Protein AF-A0AAW1JN52-F1 (afdb_monomer_lite)

Sequence (116 aa):
MQEEVKSFLHAVVHFCPSFYSVAAMDGQTSEHLQEMIGKFSTDDILTIMCMGHNRGWEEAASTFTGSAIELKTCNAALLETHGNSWKEAFAFAAPGGWKLHGIITPDTSFDVNAPT

Radius of gyration: 14.5 Å; chains: 1; bounding box: 35×34×32 Å

Structure (mmCIF, N/CA/C/O backbone):
data_AF-A0AAW1JN52-F1
#
_entry.id   AF-A0AAW1JN52-F1
#
loop_
_atom_site.group_PDB
_atom_site.id
_atom_site.type_symbol
_atom_site.label_atom_id
_atom_site.label_alt_id
_atom_site.label_comp_id
_atom_site.label_asym_id
_atom_site.label_entity_id
_atom_site.label_seq_id
_atom_site.pdbx_PDB_ins_code
_atom_site.Cartn_x
_atom_site.Cartn_y
_atom_site.Cartn_z
_atom_site.occupancy
_atom_site.B_iso_or_equiv
_atom_site.auth_seq_id
_atom_site.auth_comp_id
_atom_site.auth_asym_id
_atom_site.auth_atom_id
_atom_site.pdbx_PDB_model_num
ATOM 1 N N . MET A 1 1 ? -17.722 8.114 -2.803 1.00 60.09 1 MET A N 1
ATOM 2 C CA . MET A 1 1 ? -17.198 6.904 -2.118 1.00 60.09 1 MET A CA 1
ATOM 3 C C . MET A 1 1 ? -17.863 6.685 -0.763 1.00 60.09 1 MET A C 1
ATOM 5 O O . MET A 1 1 ? -18.491 5.652 -0.606 1.00 60.09 1 MET A O 1
ATOM 9 N N . GLN A 1 2 ? -17.807 7.632 0.185 1.00 63.56 2 GLN A N 1
ATOM 10 C CA . GLN A 1 2 ? -18.516 7.494 1.476 1.00 63.56 2 GLN A CA 1
ATOM 11 C C . GLN A 1 2 ? -20.049 7.432 1.338 1.00 63.56 2 GLN A C 1
ATOM 13 O O . GLN A 1 2 ? -20.708 6.746 2.112 1.00 63.56 2 GLN A O 1
ATOM 18 N N . GLU A 1 3 ? -20.607 8.099 0.325 1.00 65.19 3 GLU A N 1
ATOM 19 C CA . GLU A 1 3 ? -22.041 8.041 -0.001 1.00 65.19 3 GLU A CA 1
ATOM 20 C C . GLU A 1 3 ? -22.456 6.703 -0.639 1.00 65.19 3 GLU A C 1
ATOM 22 O O . GLU A 1 3 ? -23.572 6.238 -0.428 1.00 65.19 3 GLU A O 1
ATOM 27 N N . GLU A 1 4 ? -21.532 6.053 -1.351 1.00 71.88 4 GLU A N 1
ATOM 28 C CA . GLU A 1 4 ? -21.763 4.787 -2.063 1.00 71.88 4 GLU A CA 1
ATOM 29 C C . GLU A 1 4 ? -21.591 3.570 -1.146 1.00 71.88 4 GLU A C 1
ATOM 31 O O . GLU A 1 4 ? -22.252 2.547 -1.305 1.00 71.88 4 GLU A O 1
ATOM 36 N N . VAL A 1 5 ? -20.707 3.679 -0.151 1.00 77.81 5 VAL A N 1
ATOM 37 C CA . VAL A 1 5 ? -20.400 2.606 0.794 1.00 77.81 5 VAL A CA 1
ATOM 38 C C . VAL A 1 5 ? -20.425 3.187 2.204 1.00 77.81 5 VAL A C 1
ATOM 40 O O . VAL A 1 5 ? -19.457 3.784 2.675 1.00 77.81 5 VAL A O 1
ATOM 43 N N . LYS A 1 6 ? -21.558 2.994 2.892 1.00 79.62 6 LYS A N 1
ATOM 44 C CA . LYS A 1 6 ? -21.835 3.589 4.212 1.00 79.62 6 LYS A CA 1
ATOM 45 C C . LYS A 1 6 ? -20.784 3.259 5.272 1.00 79.62 6 LYS A C 1
ATOM 47 O O . LYS A 1 6 ? -20.577 4.064 6.173 1.00 79.62 6 LYS A O 1
ATOM 52 N N . SER A 1 7 ? -20.103 2.114 5.179 1.00 77.44 7 SER A N 1
ATOM 53 C CA . SER A 1 7 ? -19.031 1.760 6.119 1.00 77.44 7 SER A CA 1
ATOM 54 C C . SER A 1 7 ? -17.848 2.734 6.063 1.00 77.44 7 SER A C 1
ATOM 56 O O . SER A 1 7 ? -17.190 2.936 7.080 1.00 77.44 7 SER A O 1
ATOM 58 N N . PHE A 1 8 ? -17.621 3.425 4.939 1.00 81.94 8 PHE A N 1
ATOM 59 C CA . PHE A 1 8 ? -16.580 4.452 4.850 1.00 81.94 8 PHE A CA 1
ATOM 60 C C . PHE A 1 8 ? -16.940 5.770 5.545 1.00 81.94 8 PHE A C 1
ATOM 62 O O . PHE A 1 8 ? -16.046 6.592 5.744 1.00 81.94 8 PHE A O 1
ATOM 69 N N . LEU A 1 9 ? -18.196 5.989 5.957 1.00 83.69 9 LEU A N 1
ATOM 70 C CA . LEU A 1 9 ? -18.559 7.160 6.775 1.00 83.69 9 LEU A CA 1
ATOM 71 C C . LEU A 1 9 ? -17.814 7.177 8.115 1.00 83.69 9 LEU A C 1
ATOM 73 O O . LEU A 1 9 ? -17.590 8.242 8.681 1.00 83.69 9 LEU A O 1
ATOM 77 N N . HIS A 1 10 ? -17.425 6.000 8.603 1.00 83.88 10 HIS A N 1
ATOM 78 C CA . HIS A 1 10 ? -16.698 5.829 9.857 1.00 83.88 10 HIS A CA 1
ATOM 79 C C . HIS A 1 10 ? -15.192 5.632 9.653 1.00 83.88 10 HIS A C 1
ATOM 81 O O . HIS A 1 10 ? -14.470 5.444 10.629 1.00 83.88 10 HIS A O 1
ATOM 87 N N . ALA A 1 11 ? -14.707 5.663 8.408 1.00 90.31 11 ALA A N 1
ATOM 88 C CA . ALA A 1 11 ? -13.282 5.557 8.140 1.00 90.31 11 ALA A CA 1
ATOM 89 C C . ALA A 1 11 ? -12.556 6.810 8.643 1.00 90.31 11 ALA A C 1
ATOM 91 O O . ALA A 1 11 ? -12.995 7.939 8.409 1.00 90.31 11 ALA A O 1
ATOM 92 N N . VAL A 1 12 ? -11.416 6.608 9.300 1.00 92.56 12 VAL A N 1
ATOM 93 C CA . VAL A 1 12 ? -10.503 7.696 9.649 1.00 92.56 12 VAL A CA 1
ATOM 94 C C . VAL A 1 12 ? -9.808 8.161 8.369 1.00 92.56 12 VAL A C 1
ATOM 96 O O . VAL A 1 12 ? -9.197 7.362 7.662 1.00 92.56 12 VAL A O 1
ATOM 99 N N . VAL A 1 13 ? -9.920 9.453 8.049 1.00 93.38 13 VAL A N 1
ATOM 100 C CA . VAL A 1 13 ? -9.379 10.026 6.809 1.00 93.38 13 VAL A CA 1
ATOM 101 C C . VAL A 1 13 ? -8.377 11.124 7.132 1.00 93.38 13 VAL A C 1
ATOM 103 O O . VAL A 1 13 ? -8.710 12.120 7.774 1.00 93.38 13 VAL A O 1
ATOM 106 N N . HIS A 1 14 ? -7.160 10.972 6.614 1.00 94.56 14 HIS A N 1
ATOM 107 C CA . HIS A 1 14 ? -6.105 11.975 6.707 1.00 94.56 14 HIS A CA 1
ATOM 108 C C . HIS A 1 14 ? -5.679 12.434 5.318 1.00 94.56 14 HIS A C 1
ATOM 110 O O . HIS A 1 14 ? -5.227 11.642 4.491 1.00 94.56 14 HIS A O 1
ATOM 116 N N . PHE A 1 15 ? -5.783 13.739 5.068 1.00 94.19 15 PHE A N 1
ATOM 117 C CA . PHE A 1 15 ? -5.216 14.324 3.863 1.00 94.19 15 PHE A CA 1
ATOM 118 C C . PHE A 1 15 ? -3.700 14.467 4.021 1.00 94.19 15 PHE A C 1
ATOM 120 O O . PHE A 1 15 ? -3.224 15.185 4.900 1.00 94.19 15 PHE A O 1
ATOM 127 N N . CYS A 1 16 ? -2.950 13.788 3.154 1.00 94.62 16 CYS A N 1
ATOM 128 C CA . CYS A 1 16 ? -1.491 13.749 3.179 1.00 94.62 16 CYS A CA 1
ATOM 129 C C . CYS A 1 16 ? -0.928 14.316 1.864 1.00 94.62 16 CYS A C 1
ATOM 131 O O . CYS A 1 16 ? -0.621 13.544 0.957 1.00 94.62 16 CYS A O 1
ATOM 133 N N . PRO A 1 17 ? -0.770 15.649 1.729 1.00 93.62 17 PRO A N 1
ATOM 134 C CA . PRO A 1 17 ? -0.236 16.259 0.506 1.00 93.62 17 PRO A CA 1
ATOM 135 C C . PRO A 1 17 ? 1.138 15.706 0.115 1.00 93.62 17 PRO A C 1
ATOM 137 O O . PRO A 1 17 ? 1.454 15.594 -1.066 1.00 93.62 17 PRO A O 1
ATOM 140 N N . SER A 1 18 ? 1.938 15.326 1.116 1.00 93.94 18 SER A N 1
ATOM 141 C CA . SER A 1 18 ? 3.284 14.782 0.942 1.00 93.94 18 SER A CA 1
ATOM 142 C C . SER A 1 18 ? 3.317 13.498 0.121 1.00 93.94 18 SER A C 1
ATOM 144 O O . SER A 1 18 ? 4.330 13.224 -0.509 1.00 93.94 18 SER A O 1
ATOM 146 N N . PHE A 1 19 ? 2.218 12.741 0.064 1.00 92.88 19 PHE A N 1
ATOM 147 C CA . PHE A 1 19 ? 2.123 11.581 -0.815 1.00 92.88 19 PHE A CA 1
ATOM 148 C C . PHE A 1 19 ? 2.389 11.976 -2.272 1.00 92.88 19 PHE A C 1
ATOM 150 O O . PHE A 1 19 ? 3.174 11.335 -2.955 1.00 92.88 19 PHE A O 1
ATOM 157 N N . TYR A 1 20 ? 1.861 13.107 -2.723 1.00 89.44 20 TYR A N 1
ATOM 158 C CA . TYR A 1 20 ? 2.029 13.558 -4.100 1.00 89.44 20 TYR A CA 1
ATOM 159 C C . TYR A 1 20 ? 3.440 14.077 -4.389 1.00 89.44 20 TYR A C 1
ATOM 161 O O . TYR A 1 20 ? 3.972 13.833 -5.468 1.00 89.44 20 TYR A O 1
ATOM 169 N N . SER A 1 21 ? 4.067 14.772 -3.437 1.00 91.62 21 SER A N 1
ATOM 170 C CA . SER A 1 21 ? 5.420 15.305 -3.630 1.00 91.62 21 SER A CA 1
ATOM 171 C C . SER A 1 21 ? 6.498 14.229 -3.506 1.00 91.62 21 SER A C 1
ATOM 173 O O . SER A 1 21 ? 7.444 14.231 -4.286 1.00 91.62 21 SER A O 1
ATOM 175 N N . VAL A 1 22 ? 6.353 13.297 -2.557 1.00 91.06 22 VAL A N 1
ATOM 176 C CA . VAL A 1 22 ? 7.310 12.196 -2.360 1.00 91.06 22 VAL A CA 1
ATOM 177 C C . VAL A 1 22 ? 7.192 11.159 -3.479 1.00 91.06 22 VAL A C 1
ATOM 179 O O . VAL A 1 22 ? 8.202 10.580 -3.858 1.00 91.06 22 VAL A O 1
ATOM 182 N N . ALA A 1 23 ? 6.010 10.992 -4.091 1.00 89.69 23 ALA A N 1
ATOM 183 C CA . ALA A 1 23 ? 5.828 10.145 -5.280 1.00 89.69 23 ALA A CA 1
ATOM 184 C C . ALA A 1 23 ? 6.790 10.467 -6.427 1.00 89.69 23 ALA A C 1
ATOM 186 O O . ALA A 1 23 ? 7.116 9.592 -7.226 1.00 89.69 23 ALA A O 1
ATOM 187 N N . ALA A 1 24 ? 7.168 11.743 -6.537 1.00 88.38 24 ALA A N 1
ATOM 188 C CA . ALA A 1 24 ? 8.047 12.261 -7.575 1.00 88.38 24 ALA A CA 1
ATOM 189 C C . ALA A 1 24 ? 9.540 12.116 -7.223 1.00 88.38 24 ALA A C 1
ATOM 191 O O . ALA A 1 24 ? 10.389 12.535 -8.007 1.00 88.38 24 ALA A O 1
ATOM 192 N N . MET A 1 25 ? 9.859 11.572 -6.043 1.00 88.44 25 MET A N 1
ATOM 193 C CA . MET A 1 25 ? 11.215 11.298 -5.576 1.00 88.44 25 MET A CA 1
ATOM 194 C C . MET A 1 25 ? 11.461 9.785 -5.580 1.00 88.44 25 MET A C 1
ATOM 196 O O . MET A 1 25 ? 10.885 9.052 -4.771 1.00 88.44 25 MET A O 1
ATOM 200 N N . ASP A 1 26 ? 12.332 9.326 -6.477 1.00 87.44 26 ASP A N 1
ATOM 201 C CA . ASP A 1 26 ? 12.623 7.901 -6.674 1.00 87.44 26 ASP A CA 1
ATOM 202 C C . ASP A 1 26 ? 13.074 7.212 -5.373 1.00 87.44 26 ASP A C 1
ATOM 204 O O . ASP A 1 26 ? 13.952 7.697 -4.651 1.00 87.44 26 ASP A O 1
ATOM 208 N N . GLY A 1 27 ? 12.472 6.058 -5.072 1.00 89.50 27 GLY A N 1
ATOM 209 C CA . GLY A 1 27 ? 12.864 5.199 -3.951 1.00 89.50 27 GLY A CA 1
ATOM 210 C C . GLY A 1 27 ? 12.509 5.700 -2.544 1.00 89.50 27 GLY A C 1
ATOM 211 O O . GLY A 1 27 ? 12.895 5.059 -1.572 1.00 89.50 27 GLY A O 1
ATOM 212 N N . GLN A 1 28 ? 11.784 6.815 -2.396 1.00 94.50 28 GLN A N 1
ATOM 213 C CA . GLN A 1 28 ? 11.441 7.384 -1.077 1.00 94.50 28 GLN A CA 1
ATOM 214 C C . GLN A 1 28 ? 10.032 7.010 -0.587 1.00 94.50 28 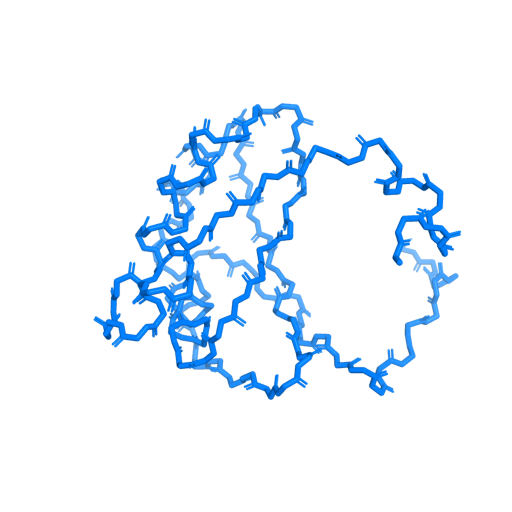GLN A C 1
ATOM 216 O O . GLN A 1 28 ? 9.717 7.109 0.600 1.00 94.50 28 GLN A O 1
ATOM 221 N N . THR A 1 29 ? 9.153 6.576 -1.493 1.00 96.56 29 THR A N 1
ATOM 222 C CA . THR A 1 29 ? 7.720 6.436 -1.186 1.00 96.56 29 THR A CA 1
ATOM 223 C C . THR A 1 29 ? 7.430 5.334 -0.159 1.00 96.56 29 THR A C 1
ATOM 225 O O . THR A 1 29 ? 6.572 5.527 0.698 1.00 96.56 29 THR A O 1
ATOM 228 N N . SER A 1 30 ? 8.143 4.201 -0.178 1.00 96.44 30 SER A N 1
ATOM 229 C CA . SER A 1 30 ? 7.913 3.105 0.780 1.00 96.44 30 SER A CA 1
ATOM 230 C C . SER A 1 30 ? 8.222 3.490 2.223 1.00 96.44 30 SER A C 1
ATOM 232 O O . SER A 1 30 ? 7.491 3.092 3.126 1.00 96.44 30 SER A O 1
ATOM 234 N N . GLU A 1 31 ? 9.303 4.235 2.451 1.00 96.44 31 GLU A N 1
ATOM 235 C CA . GLU A 1 31 ? 9.686 4.703 3.787 1.00 96.44 31 GLU A CA 1
ATOM 236 C C . GLU A 1 31 ? 8.683 5.745 4.285 1.00 96.44 31 GLU A C 1
ATOM 238 O O . GLU A 1 31 ? 8.117 5.601 5.366 1.00 96.44 31 GLU A O 1
ATOM 243 N N . HIS A 1 32 ? 8.341 6.713 3.433 1.00 97.19 32 HIS A N 1
ATOM 244 C CA . HIS A 1 32 ? 7.347 7.731 3.763 1.00 97.19 32 HIS A CA 1
ATOM 245 C C . HIS A 1 32 ? 5.964 7.138 4.075 1.00 97.19 32 HIS A C 1
ATOM 247 O O . HIS A 1 32 ? 5.275 7.598 4.984 1.00 97.19 32 HIS A O 1
ATOM 253 N N . LEU A 1 33 ? 5.544 6.083 3.367 1.00 96.94 33 LEU A N 1
ATOM 254 C CA . LEU A 1 33 ? 4.306 5.366 3.691 1.00 96.94 33 LEU A CA 1
ATOM 255 C C . LEU A 1 33 ? 4.363 4.735 5.086 1.00 96.94 33 LEU A C 1
ATOM 257 O O . LEU A 1 33 ? 3.395 4.864 5.834 1.00 96.94 33 LEU A O 1
ATOM 261 N N . GLN A 1 34 ? 5.480 4.103 5.457 1.00 96.62 34 GLN A N 1
ATOM 262 C CA . GLN A 1 34 ? 5.660 3.518 6.791 1.00 96.62 34 GLN A CA 1
ATOM 263 C C . GLN A 1 34 ? 5.556 4.575 7.890 1.00 96.62 34 GLN A C 1
ATOM 265 O O . GLN A 1 34 ? 4.830 4.383 8.867 1.00 96.62 34 GLN A O 1
ATOM 270 N N . GLU A 1 35 ? 6.232 5.710 7.712 1.00 96.69 35 GLU A N 1
ATOM 271 C CA . GLU A 1 35 ? 6.195 6.820 8.664 1.00 96.69 35 GLU A CA 1
ATOM 272 C C . GLU A 1 35 ? 4.783 7.386 8.828 1.00 96.69 35 GLU A C 1
ATOM 274 O O . GLU A 1 35 ? 4.305 7.595 9.944 1.00 96.69 35 GLU A O 1
ATOM 279 N N . MET A 1 36 ? 4.093 7.621 7.712 1.00 96.81 36 MET A N 1
ATOM 280 C CA . MET A 1 36 ? 2.764 8.223 7.719 1.00 96.81 36 MET A CA 1
ATOM 281 C C . MET A 1 36 ? 1.718 7.265 8.290 1.00 96.81 36 MET A C 1
ATOM 283 O O . MET A 1 36 ? 0.884 7.691 9.088 1.00 96.81 36 MET A O 1
ATOM 287 N N . ILE A 1 37 ? 1.795 5.973 7.968 1.00 96.12 37 ILE A N 1
ATOM 288 C CA . ILE A 1 37 ? 0.939 4.949 8.577 1.00 96.12 37 ILE A CA 1
ATOM 289 C C . ILE A 1 37 ? 1.194 4.869 10.084 1.00 96.12 37 ILE A C 1
ATOM 291 O O . ILE A 1 37 ? 0.246 4.956 10.859 1.00 96.12 37 ILE A O 1
ATOM 295 N N . GLY A 1 38 ? 2.455 4.795 10.516 1.00 95.25 38 GLY A N 1
ATOM 296 C CA . GLY A 1 38 ? 2.798 4.750 11.940 1.00 95.25 38 GLY A CA 1
ATOM 297 C C . GLY A 1 38 ? 2.400 6.011 12.716 1.00 95.25 38 GLY A C 1
ATOM 298 O O . GLY A 1 38 ? 2.201 5.951 13.926 1.00 95.25 38 GLY A O 1
ATOM 299 N N . LYS A 1 39 ? 2.274 7.157 12.038 1.00 95.50 39 LYS A N 1
ATOM 300 C CA . LYS A 1 39 ? 1.863 8.430 12.643 1.00 95.50 39 LYS A CA 1
ATOM 301 C C . LYS A 1 39 ? 0.348 8.595 12.753 1.00 95.50 39 LYS A C 1
ATOM 303 O O . LYS A 1 39 ? -0.119 9.201 13.715 1.00 95.50 39 LYS A O 1
ATOM 308 N N . PHE A 1 40 ? -0.395 8.161 11.738 1.00 94.75 40 PHE A N 1
ATOM 309 C CA . PHE A 1 40 ? -1.827 8.449 11.609 1.00 94.75 40 PHE A CA 1
ATOM 310 C C . PHE A 1 40 ? -2.731 7.259 11.918 1.00 94.75 40 PHE A C 1
ATOM 312 O O . PHE A 1 40 ? -3.928 7.456 12.111 1.00 94.75 40 PHE A O 1
ATOM 319 N N . SER A 1 41 ? -2.182 6.047 11.975 1.00 94.25 41 SER A N 1
ATOM 320 C CA . SER A 1 41 ? -2.933 4.856 12.345 1.00 94.25 41 SER A CA 1
ATOM 321 C C . SER A 1 41 ? -2.720 4.492 13.806 1.00 94.25 41 SER A C 1
ATOM 323 O O . SER A 1 41 ? -1.652 4.699 14.381 1.00 94.25 41 SER A O 1
ATOM 325 N N . THR A 1 42 ? -3.745 3.889 14.384 1.00 94.81 42 THR A N 1
ATOM 326 C CA . THR A 1 42 ? -3.688 3.164 15.649 1.00 94.81 42 THR A CA 1
ATOM 327 C C . THR A 1 42 ? -3.732 1.659 15.376 1.00 94.81 42 THR A C 1
ATOM 329 O O . THR A 1 42 ? -4.048 1.229 14.262 1.00 94.81 42 THR A O 1
ATOM 332 N N . ASP A 1 43 ? -3.385 0.847 16.374 1.00 94.19 43 ASP A N 1
ATOM 333 C CA . ASP A 1 43 ? -3.265 -0.610 16.211 1.00 94.19 43 ASP A CA 1
ATOM 334 C C . ASP A 1 43 ? -4.626 -1.337 16.133 1.00 94.19 43 ASP A C 1
ATOM 336 O O . ASP A 1 43 ? -4.684 -2.503 15.757 1.00 94.19 43 ASP A O 1
ATOM 340 N N . ASP A 1 44 ? -5.737 -0.654 16.430 1.00 94.19 44 ASP A N 1
ATOM 341 C CA . ASP A 1 44 ? -7.106 -1.140 16.203 1.00 94.19 44 ASP A CA 1
ATOM 342 C C . ASP A 1 44 ? -7.591 -0.950 14.753 1.00 94.19 44 ASP A C 1
ATOM 344 O O . ASP A 1 44 ? -8.582 -1.561 14.344 1.00 94.19 44 ASP A O 1
ATOM 348 N N . ILE A 1 45 ? -6.885 -0.150 13.945 1.00 94.88 45 ILE A N 1
ATOM 349 C CA . ILE A 1 45 ? -7.152 -0.013 12.510 1.00 94.88 45 ILE A CA 1
ATOM 350 C C . ILE A 1 45 ? -6.419 -1.134 11.776 1.00 94.88 45 ILE A C 1
ATOM 352 O O . ILE A 1 45 ? -5.201 -1.109 11.642 1.00 94.88 45 ILE A O 1
ATOM 356 N N . LEU A 1 46 ? -7.172 -2.102 11.255 1.00 95.19 46 LEU A N 1
ATOM 357 C CA . LEU A 1 46 ? -6.615 -3.301 10.611 1.00 95.19 46 LEU A CA 1
ATOM 358 C C . LEU A 1 46 ? -6.412 -3.158 9.096 1.00 95.19 46 LEU A C 1
ATOM 360 O O . LEU A 1 46 ? -5.848 -4.037 8.450 1.00 95.19 46 LEU A O 1
ATOM 364 N N . THR A 1 47 ? -6.926 -2.091 8.487 1.00 95.00 47 THR A N 1
ATOM 365 C CA . THR A 1 47 ? -6.877 -1.901 7.033 1.00 95.00 47 THR A CA 1
ATOM 366 C C . THR A 1 47 ? -6.716 -0.430 6.705 1.00 95.00 47 THR A C 1
ATOM 368 O O . THR A 1 47 ? -7.460 0.412 7.203 1.00 95.00 47 THR A O 1
ATOM 371 N N . ILE A 1 48 ? -5.755 -0.132 5.834 1.00 96.00 48 ILE A N 1
ATOM 372 C CA . ILE A 1 48 ? -5.438 1.223 5.389 1.00 96.00 48 ILE A CA 1
ATOM 373 C C . ILE A 1 48 ? -5.448 1.250 3.867 1.00 96.00 48 ILE A C 1
ATOM 375 O O . ILE A 1 48 ? -4.897 0.368 3.212 1.00 96.00 48 ILE A O 1
ATOM 379 N N . MET A 1 49 ? -6.043 2.300 3.308 1.00 95.25 49 MET A N 1
ATOM 380 C CA . MET A 1 49 ? -5.953 2.616 1.888 1.00 95.25 49 MET A CA 1
ATOM 381 C C . MET A 1 49 ? -5.121 3.887 1.711 1.00 95.25 49 MET A C 1
ATOM 383 O O . MET A 1 49 ? -5.503 4.957 2.187 1.00 95.25 49 MET A O 1
ATOM 387 N N . CYS A 1 50 ? -4.002 3.780 0.997 1.00 95.81 50 CYS A N 1
ATOM 388 C CA . CYS A 1 50 ? -3.169 4.921 0.618 1.00 95.81 50 CYS A CA 1
ATOM 389 C C . CYS A 1 50 ? -3.360 5.241 -0.869 1.00 95.81 50 CYS A C 1
ATOM 391 O O . CYS A 1 50 ? -3.342 4.344 -1.707 1.00 95.81 50 CYS A O 1
ATOM 393 N N . MET A 1 51 ? -3.505 6.524 -1.209 1.00 94.62 51 MET A N 1
ATOM 394 C CA . MET A 1 51 ? -3.734 6.993 -2.582 1.00 94.62 51 MET A CA 1
ATOM 395 C C . MET A 1 51 ? -2.699 8.049 -2.977 1.00 94.62 51 MET A C 1
ATOM 397 O O . MET A 1 51 ? -2.378 8.924 -2.173 1.00 94.62 51 MET A O 1
ATOM 401 N N . GLY A 1 52 ? -2.213 7.989 -4.216 1.00 94.75 52 GLY A N 1
ATOM 402 C CA . GLY A 1 52 ? -1.264 8.954 -4.773 1.00 94.75 52 GLY A CA 1
ATOM 403 C C . GLY A 1 52 ? -0.870 8.607 -6.206 1.00 94.75 52 GLY A C 1
ATOM 404 O O . GLY A 1 52 ? -1.733 8.206 -6.989 1.00 94.75 52 GLY A O 1
ATOM 405 N N . HIS A 1 53 ? 0.399 8.803 -6.570 1.00 93.00 53 HIS A N 1
ATOM 406 C CA . HIS A 1 53 ? 0.837 8.783 -7.968 1.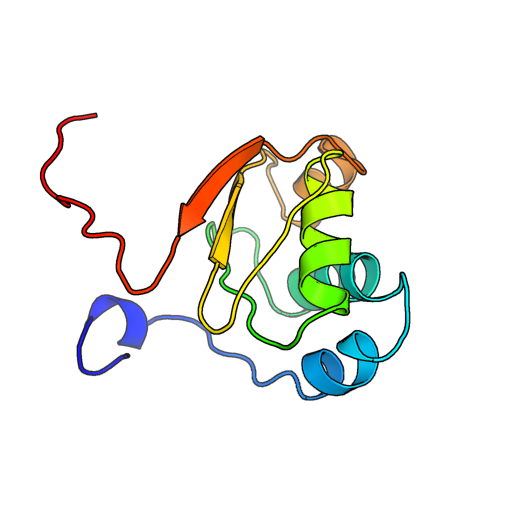00 93.00 53 HIS A CA 1
ATOM 407 C C . HIS A 1 53 ? 1.932 7.767 -8.273 1.00 93.00 53 HIS A C 1
ATOM 409 O O . HIS A 1 53 ? 2.850 7.534 -7.496 1.00 93.00 53 HIS A O 1
ATOM 415 N N . ASN A 1 54 ? 1.896 7.238 -9.488 1.00 92.44 54 ASN A N 1
ATOM 416 C CA . ASN A 1 54 ? 3.058 6.567 -10.051 1.00 92.44 54 ASN A CA 1
ATOM 417 C C . ASN A 1 54 ? 4.145 7.606 -10.394 1.00 92.44 54 ASN A C 1
ATOM 419 O O . ASN A 1 54 ? 3.827 8.755 -10.699 1.00 92.44 54 ASN A O 1
ATOM 423 N N . ARG A 1 55 ? 5.433 7.252 -10.369 1.00 93.44 55 ARG A N 1
ATOM 424 C CA . ARG A 1 55 ? 5.986 5.896 -10.180 1.00 93.44 55 ARG A CA 1
ATOM 425 C C . ARG A 1 55 ? 6.169 5.468 -8.717 1.00 93.44 55 ARG A C 1
ATOM 427 O O . ARG A 1 55 ? 6.201 4.272 -8.449 1.00 93.44 55 ARG A O 1
ATOM 434 N N . GLY A 1 56 ? 6.192 6.400 -7.762 1.00 96.06 56 GLY A N 1
ATOM 435 C CA . GLY A 1 56 ? 6.476 6.082 -6.356 1.00 96.06 56 GLY A CA 1
ATOM 436 C C . GLY A 1 56 ? 5.609 4.966 -5.746 1.00 96.06 56 GLY A C 1
ATOM 437 O O . GLY A 1 56 ? 6.094 4.179 -4.938 1.00 96.06 56 GLY A O 1
ATOM 438 N N . TRP A 1 57 ? 4.344 4.839 -6.159 1.00 96.50 57 TRP A N 1
ATOM 439 C CA . TRP A 1 57 ? 3.417 3.827 -5.636 1.00 96.50 57 TRP A CA 1
ATOM 440 C C . TRP A 1 57 ? 3.750 2.419 -6.134 1.00 96.50 57 TRP A C 1
ATOM 442 O O . TRP A 1 57 ? 3.677 1.463 -5.363 1.00 96.50 57 TRP A O 1
ATOM 452 N N . GLU A 1 58 ? 4.157 2.296 -7.398 1.00 96.75 58 GLU A N 1
ATOM 453 C CA . GLU A 1 58 ? 4.662 1.047 -7.974 1.00 96.75 58 GLU A CA 1
ATOM 454 C C . GLU A 1 58 ? 5.938 0.606 -7.266 1.00 96.75 58 GLU A C 1
ATOM 456 O O . GLU A 1 58 ? 6.075 -0.558 -6.896 1.00 96.75 58 GLU A O 1
ATOM 461 N N . GLU A 1 59 ? 6.853 1.544 -7.021 1.00 96.75 59 GLU A N 1
ATOM 462 C CA . GLU A 1 59 ? 8.105 1.277 -6.312 1.00 96.75 59 GLU A CA 1
ATOM 463 C C . GLU A 1 59 ? 7.848 0.839 -4.872 1.00 96.75 59 GLU A C 1
ATOM 465 O O . GLU A 1 59 ? 8.442 -0.135 -4.407 1.00 96.75 59 GLU A O 1
ATOM 470 N N . ALA A 1 60 ? 6.925 1.503 -4.176 1.00 97.50 60 ALA A N 1
ATOM 471 C CA . ALA A 1 60 ? 6.573 1.139 -2.814 1.00 97.50 60 ALA A CA 1
ATOM 472 C C . ALA A 1 60 ? 5.925 -0.247 -2.736 1.00 97.50 60 ALA A C 1
ATOM 474 O O . ALA A 1 60 ? 6.359 -1.082 -1.942 1.00 97.50 60 ALA A O 1
ATOM 475 N N . ALA A 1 61 ? 4.944 -0.530 -3.599 1.00 97.75 61 ALA A N 1
ATOM 476 C CA . ALA A 1 61 ? 4.327 -1.851 -3.682 1.00 97.75 61 ALA A CA 1
ATOM 477 C C . ALA A 1 61 ? 5.358 -2.931 -4.047 1.00 97.75 61 ALA A C 1
ATOM 479 O O . ALA A 1 61 ? 5.356 -4.017 -3.463 1.00 97.75 61 ALA A O 1
ATOM 480 N N . SER A 1 62 ? 6.286 -2.616 -4.955 1.00 97.94 62 SER A N 1
ATOM 481 C CA . SER A 1 62 ? 7.371 -3.525 -5.329 1.00 97.94 62 SER A CA 1
ATOM 482 C C . SER A 1 62 ? 8.324 -3.794 -4.170 1.00 97.94 62 SER A C 1
ATOM 484 O O . SER A 1 62 ? 8.736 -4.927 -3.944 1.00 97.94 62 SER A O 1
ATOM 486 N N . THR A 1 63 ? 8.630 -2.764 -3.383 1.00 97.81 63 THR A N 1
ATOM 487 C CA . THR A 1 63 ? 9.494 -2.864 -2.203 1.00 97.81 63 THR A CA 1
ATOM 488 C C . THR A 1 63 ? 8.848 -3.712 -1.112 1.00 97.81 63 THR A C 1
ATOM 490 O O . THR A 1 63 ? 9.502 -4.576 -0.532 1.00 97.81 63 THR A O 1
ATOM 493 N N . PHE A 1 64 ? 7.557 -3.510 -0.839 1.00 97.94 64 PHE A N 1
ATOM 494 C CA . PHE A 1 64 ? 6.845 -4.276 0.184 1.00 97.94 64 PHE A CA 1
ATOM 495 C C . PHE A 1 64 ? 6.701 -5.754 -0.184 1.00 97.94 64 PHE A C 1
ATOM 497 O O . PHE A 1 64 ? 6.878 -6.613 0.677 1.00 97.94 64 PHE A O 1
ATOM 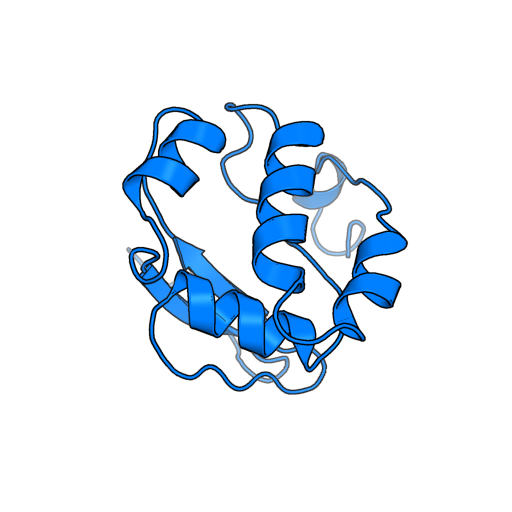504 N N . THR A 1 65 ? 6.428 -6.052 -1.454 1.00 97.62 65 THR A N 1
ATOM 505 C CA . THR A 1 65 ? 6.172 -7.421 -1.939 1.00 97.62 65 THR A CA 1
ATOM 506 C C . THR A 1 65 ? 7.418 -8.153 -2.427 1.00 97.62 65 THR A C 1
ATOM 508 O O . THR A 1 65 ? 7.382 -9.364 -2.634 1.00 97.62 65 THR A O 1
ATOM 511 N N . GLY A 1 66 ? 8.517 -7.433 -2.668 1.00 97.00 66 GLY A N 1
ATOM 512 C CA . GLY A 1 66 ? 9.762 -8.001 -3.189 1.00 97.00 66 GLY A CA 1
ATOM 513 C C . GLY A 1 66 ? 9.657 -8.440 -4.652 1.00 97.00 66 GLY A C 1
ATOM 514 O O . GLY A 1 66 ? 10.538 -9.135 -5.151 1.00 97.00 66 GLY A O 1
ATOM 515 N N . SER A 1 67 ? 8.580 -8.052 -5.337 1.00 95.94 67 SER A N 1
ATOM 516 C CA . SER A 1 67 ? 8.275 -8.398 -6.726 1.00 95.94 67 SER A CA 1
ATOM 517 C C . SER A 1 67 ? 8.042 -7.127 -7.535 1.00 95.94 67 SER A C 1
ATOM 519 O O . SER A 1 67 ? 7.610 -6.125 -6.986 1.00 95.94 67 SER A O 1
ATOM 521 N N . ALA A 1 68 ? 8.303 -7.137 -8.843 1.00 96.94 68 ALA A N 1
ATOM 522 C CA . ALA A 1 68 ? 8.013 -5.972 -9.680 1.00 96.94 68 ALA A CA 1
ATOM 523 C C . ALA A 1 68 ? 6.492 -5.779 -9.829 1.00 96.94 68 ALA A C 1
ATOM 525 O O . ALA A 1 68 ? 5.809 -6.665 -10.345 1.00 96.94 68 ALA A O 1
ATOM 526 N N . ILE A 1 69 ? 5.979 -4.628 -9.391 1.00 97.12 69 ILE A N 1
ATOM 527 C CA . ILE A 1 69 ? 4.564 -4.250 -9.475 1.00 97.12 69 ILE A CA 1
ATOM 528 C C . ILE A 1 69 ? 4.389 -3.115 -10.480 1.00 97.12 69 ILE A C 1
ATOM 530 O O . ILE A 1 69 ? 5.064 -2.094 -10.391 1.00 97.12 69 ILE A O 1
ATOM 534 N N . GLU A 1 70 ? 3.441 -3.286 -11.399 1.00 96.31 70 GLU A N 1
ATOM 535 C CA . GLU A 1 70 ? 2.975 -2.245 -12.317 1.00 96.31 70 GLU A CA 1
ATOM 536 C C . GLU A 1 70 ? 1.540 -1.857 -11.942 1.00 96.31 70 GLU A C 1
ATOM 538 O O . GLU A 1 70 ? 0.664 -2.710 -11.761 1.00 96.31 70 GLU A O 1
ATOM 543 N N . LEU A 1 71 ? 1.286 -0.559 -11.826 1.00 95.44 71 LEU A N 1
ATOM 544 C CA . LEU A 1 71 ? -0.010 0.018 -11.514 1.00 95.44 71 LEU A CA 1
ATOM 545 C C . LEU A 1 71 ? -0.390 0.974 -12.638 1.00 95.44 71 LEU A C 1
ATOM 547 O O . LEU A 1 71 ? 0.321 1.915 -12.952 1.00 95.44 71 LEU A O 1
ATOM 551 N N . LYS A 1 72 ? -1.568 0.790 -13.224 1.00 94.56 72 LYS A N 1
ATOM 552 C CA . LYS A 1 72 ? -2.168 1.794 -14.107 1.00 94.56 72 LYS A CA 1
ATOM 553 C C . LYS A 1 72 ? -2.988 2.785 -13.287 1.00 94.56 72 LYS A C 1
ATOM 555 O O . LYS A 1 72 ? -3.197 2.606 -12.086 1.00 94.56 72 LYS A O 1
ATOM 560 N N . THR A 1 73 ? -3.472 3.835 -13.943 1.00 93.31 73 THR A N 1
ATOM 561 C CA . THR A 1 73 ? -4.422 4.776 -13.342 1.00 93.31 73 THR A CA 1
ATOM 562 C C . THR A 1 73 ? -5.591 4.019 -12.714 1.00 93.31 73 THR A C 1
ATOM 564 O O . THR A 1 73 ? -6.196 3.170 -13.363 1.00 93.31 73 THR A O 1
ATOM 567 N N . CYS A 1 74 ? -5.906 4.352 -11.461 1.00 92.31 74 CYS A N 1
ATOM 568 C CA . CYS A 1 74 ? -6.960 3.721 -10.662 1.00 92.31 74 CYS A CA 1
ATOM 569 C C . CYS A 1 74 ? -6.747 2.231 -10.325 1.00 92.31 74 CYS A C 1
ATOM 571 O O . CYS A 1 74 ? -7.694 1.580 -9.887 1.00 92.31 74 CYS A O 1
ATOM 573 N N . ASN A 1 75 ? -5.531 1.695 -10.467 1.00 94.94 75 ASN A N 1
ATOM 574 C CA . ASN A 1 75 ? -5.198 0.393 -9.893 1.00 94.94 75 ASN A CA 1
ATOM 575 C C . ASN A 1 75 ? -4.889 0.509 -8.392 1.00 94.94 75 ASN A C 1
ATOM 577 O O . ASN A 1 75 ? -4.398 1.537 -7.927 1.00 94.94 75 ASN A O 1
ATOM 581 N N . ALA A 1 76 ? -5.096 -0.580 -7.652 1.00 95.56 76 ALA A N 1
ATOM 582 C CA . ALA A 1 76 ? -4.663 -0.709 -6.262 1.00 95.56 76 ALA A CA 1
ATOM 583 C C . ALA A 1 76 ? -3.992 -2.068 -6.022 1.00 95.56 76 ALA A C 1
ATOM 585 O O . ALA A 1 76 ? -4.520 -3.097 -6.434 1.00 95.56 76 ALA A O 1
ATOM 586 N N . ALA A 1 77 ? -2.851 -2.089 -5.333 1.00 96.94 77 ALA A N 1
ATOM 587 C CA . ALA A 1 77 ? -2.248 -3.330 -4.851 1.00 96.94 77 ALA A CA 1
ATOM 588 C C . ALA A 1 77 ? -2.813 -3.675 -3.467 1.00 96.94 77 ALA A C 1
ATOM 590 O O . ALA A 1 77 ? -2.672 -2.887 -2.532 1.00 96.94 77 ALA A O 1
ATOM 591 N N . LEU A 1 78 ? -3.443 -4.845 -3.332 1.00 97.44 78 LEU A N 1
ATOM 592 C CA . LEU A 1 78 ? -3.920 -5.349 -2.046 1.00 97.44 78 LEU A CA 1
ATOM 593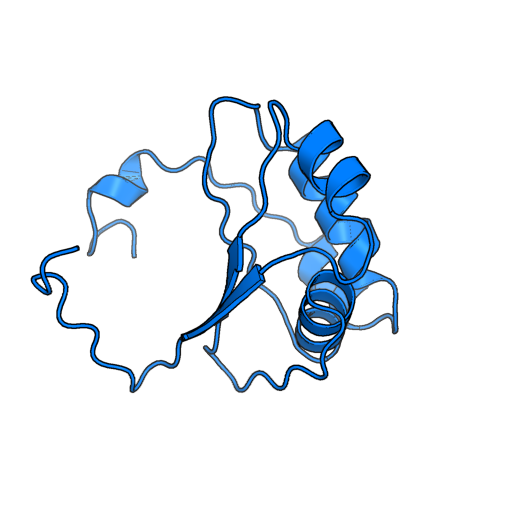 C C . LEU A 1 78 ? -2.823 -6.186 -1.389 1.00 97.44 78 LEU A C 1
ATOM 595 O O . LEU A 1 78 ? -2.495 -7.273 -1.873 1.00 97.44 78 LEU A O 1
ATOM 599 N N . LEU A 1 79 ? -2.268 -5.666 -0.297 1.00 97.75 79 LEU A N 1
ATOM 600 C CA . LEU A 1 79 ? -1.171 -6.282 0.442 1.00 97.75 79 LEU A CA 1
ATOM 601 C C . LEU A 1 79 ? -1.620 -6.686 1.849 1.00 97.75 79 LEU A C 1
ATOM 603 O O . LEU A 1 79 ? -2.429 -5.993 2.461 1.00 97.75 79 LEU A O 1
ATOM 607 N N . GLU A 1 80 ? -1.060 -7.772 2.373 1.00 97.81 80 GLU A N 1
ATOM 608 C CA . GLU A 1 80 ? -1.293 -8.249 3.739 1.00 97.81 80 GLU A CA 1
ATOM 609 C C . GLU A 1 80 ? 0.027 -8.587 4.437 1.00 97.81 80 GLU A C 1
ATOM 611 O O . GLU A 1 80 ? 0.970 -9.094 3.827 1.00 97.81 80 GLU A O 1
ATOM 616 N N . THR A 1 81 ? 0.069 -8.331 5.740 1.00 97.25 81 THR A N 1
ATOM 617 C CA . THR A 1 81 ? 1.096 -8.817 6.662 1.00 97.25 81 THR A CA 1
ATOM 618 C C . THR A 1 81 ? 0.464 -9.046 8.042 1.00 97.25 81 THR A C 1
ATOM 620 O O . THR A 1 81 ? -0.705 -8.720 8.257 1.00 97.25 81 THR A O 1
ATOM 623 N N . HIS A 1 82 ? 1.230 -9.581 8.991 1.00 95.00 82 HIS A N 1
ATOM 624 C CA . HIS A 1 82 ? 0.799 -9.818 10.366 1.00 95.00 82 HIS A CA 1
ATOM 625 C C . HIS A 1 82 ? 1.669 -9.047 11.367 1.00 95.00 82 HIS A C 1
ATOM 627 O O . HIS A 1 82 ? 2.870 -8.875 11.167 1.00 95.00 82 HIS A O 1
ATOM 633 N N . GLY A 1 83 ? 1.058 -8.616 12.469 1.00 94.88 83 GLY A N 1
ATOM 634 C CA . GLY A 1 83 ? 1.715 -7.965 13.602 1.00 94.88 83 GLY A CA 1
ATOM 635 C C . GLY A 1 83 ? 0.680 -7.517 14.633 1.00 94.88 83 GLY A C 1
ATOM 636 O O . GLY A 1 83 ? -0.497 -7.392 14.300 1.00 94.88 83 GLY A O 1
ATOM 637 N N . ASN A 1 84 ? 1.100 -7.275 15.877 1.00 94.69 84 ASN A N 1
ATOM 638 C CA . ASN A 1 84 ? 0.210 -6.744 16.920 1.00 94.69 84 ASN A CA 1
ATOM 639 C C . ASN A 1 84 ? 0.136 -5.209 16.899 1.00 94.69 84 ASN A C 1
ATOM 641 O O . ASN A 1 84 ? -0.644 -4.619 17.637 1.00 94.69 84 ASN A O 1
ATOM 645 N N . SER A 1 85 ? 0.970 -4.569 16.077 1.00 96.81 85 SER A N 1
ATOM 646 C CA . SER A 1 85 ? 0.950 -3.136 15.789 1.00 96.81 85 SER A CA 1
ATOM 647 C C . SER A 1 85 ? 1.426 -2.880 14.364 1.00 96.81 85 SER A C 1
ATOM 649 O O . SER A 1 85 ? 2.140 -3.711 13.797 1.00 96.81 85 SER A O 1
ATOM 651 N N . TRP A 1 86 ? 1.126 -1.708 13.797 1.00 96.62 86 TRP A N 1
ATOM 652 C CA . TRP A 1 86 ? 1.653 -1.343 12.469 1.00 96.62 86 TRP A CA 1
ATOM 653 C C . TRP A 1 86 ? 3.181 -1.291 12.451 1.00 96.62 86 TRP A C 1
ATOM 655 O O . TRP A 1 86 ? 3.817 -1.742 11.498 1.00 96.62 86 TRP A O 1
ATOM 665 N N . LYS A 1 87 ? 3.789 -0.794 13.533 1.00 95.44 87 LYS A N 1
ATOM 666 C CA . LYS A 1 87 ? 5.247 -0.746 13.676 1.00 95.44 87 LYS A CA 1
ATOM 667 C C . LYS A 1 87 ? 5.862 -2.146 13.678 1.00 95.44 87 LYS A C 1
ATOM 669 O O . LYS A 1 87 ? 6.862 -2.373 13.002 1.00 95.44 87 LYS A O 1
ATOM 674 N N . GLU A 1 88 ? 5.279 -3.072 14.440 1.00 96.06 88 GLU A N 1
ATOM 675 C CA . GLU A 1 88 ? 5.722 -4.469 14.465 1.00 96.06 88 GLU A CA 1
ATOM 676 C C . GLU A 1 88 ? 5.508 -5.134 13.106 1.00 96.06 88 GLU A C 1
ATOM 678 O O . GLU A 1 88 ? 6.414 -5.797 12.621 1.00 96.06 88 GLU A O 1
ATOM 683 N N . ALA A 1 89 ? 4.363 -4.906 12.462 1.00 96.69 89 ALA A N 1
ATOM 684 C CA . ALA A 1 89 ? 4.036 -5.473 11.160 1.00 96.69 89 ALA A CA 1
ATOM 685 C C . ALA A 1 89 ? 5.053 -5.077 10.074 1.00 96.69 89 ALA A C 1
ATOM 687 O O . ALA A 1 89 ? 5.518 -5.936 9.322 1.00 96.69 89 ALA A O 1
ATOM 688 N N . PHE A 1 90 ? 5.457 -3.801 10.019 1.00 96.62 90 PHE A N 1
ATOM 689 C CA . PHE A 1 90 ? 6.510 -3.347 9.104 1.00 96.62 90 PHE A CA 1
ATOM 690 C C . PHE A 1 90 ? 7.880 -3.942 9.441 1.00 96.62 90 PHE A C 1
ATOM 692 O O . PHE A 1 90 ? 8.588 -4.393 8.540 1.00 96.62 90 PHE A O 1
ATOM 699 N N . ALA A 1 91 ? 8.246 -3.978 10.726 1.00 95.38 91 ALA A N 1
ATOM 700 C CA . ALA A 1 91 ? 9.519 -4.541 11.166 1.00 95.38 91 ALA A CA 1
ATOM 701 C C . ALA A 1 91 ? 9.613 -6.057 10.916 1.00 95.38 91 ALA A C 1
ATOM 703 O O . ALA A 1 91 ? 10.672 -6.546 10.531 1.00 95.38 91 ALA A O 1
ATOM 704 N N . PHE A 1 92 ? 8.515 -6.788 11.126 1.00 95.31 92 PHE A N 1
ATOM 705 C CA . PHE A 1 92 ? 8.428 -8.233 10.944 1.00 95.31 92 PHE A CA 1
ATOM 706 C C . PHE A 1 92 ? 8.444 -8.626 9.468 1.00 95.31 92 PHE A C 1
ATOM 708 O O . PHE A 1 92 ? 9.198 -9.519 9.088 1.00 95.31 92 PHE A O 1
ATOM 715 N N . ALA A 1 93 ? 7.643 -7.956 8.633 1.00 95.38 93 ALA A N 1
ATOM 716 C CA . ALA A 1 93 ? 7.609 -8.242 7.203 1.00 95.38 93 ALA A CA 1
ATOM 717 C C . ALA A 1 93 ? 8.953 -7.933 6.535 1.00 95.38 93 ALA A C 1
ATOM 719 O O . ALA A 1 93 ? 9.405 -8.695 5.685 1.00 95.38 93 ALA A O 1
ATOM 720 N N . ALA A 1 94 ? 9.589 -6.819 6.921 1.00 93.31 94 ALA A N 1
ATOM 721 C CA . ALA A 1 94 ? 10.728 -6.248 6.209 1.00 93.31 94 ALA A CA 1
ATOM 722 C C . ALA A 1 94 ? 10.406 -5.987 4.709 1.00 93.31 94 ALA A C 1
ATOM 724 O O . ALA A 1 94 ? 9.295 -6.258 4.232 1.00 93.31 94 ALA A O 1
ATOM 725 N N . PRO A 1 95 ? 11.334 -5.406 3.926 1.00 93.81 95 PRO A N 1
ATOM 726 C CA . PRO A 1 95 ? 11.169 -5.344 2.477 1.00 93.81 95 PRO A CA 1
ATOM 727 C C . PRO A 1 95 ? 11.004 -6.752 1.894 1.00 93.81 95 PRO A C 1
ATOM 729 O O . PRO A 1 95 ? 11.808 -7.642 2.162 1.00 93.81 95 PRO A O 1
ATOM 732 N N . GLY A 1 96 ? 9.958 -6.950 1.097 1.00 96.62 96 GLY A N 1
ATOM 733 C CA . GLY A 1 96 ? 9.652 -8.227 0.460 1.00 96.62 96 GLY A CA 1
ATOM 734 C C . GLY A 1 96 ? 8.798 -9.212 1.254 1.00 96.62 96 GLY A C 1
ATOM 735 O O . GLY A 1 96 ? 8.434 -10.244 0.697 1.00 96.62 96 GLY A O 1
ATOM 736 N N . GLY A 1 97 ? 8.458 -8.935 2.516 1.00 96.62 97 GLY A N 1
ATOM 737 C CA . GLY A 1 97 ? 7.657 -9.868 3.319 1.00 96.62 97 GLY A CA 1
ATOM 738 C C . GLY A 1 97 ? 6.148 -9.675 3.245 1.00 96.62 97 GLY A C 1
ATOM 739 O O . GLY A 1 97 ? 5.418 -10.482 3.817 1.00 96.62 97 GLY A O 1
ATOM 740 N N . TRP A 1 98 ? 5.653 -8.634 2.570 1.00 98.12 98 TRP A N 1
ATOM 741 C CA . TRP A 1 98 ? 4.211 -8.435 2.427 1.00 98.12 98 TRP A CA 1
ATOM 742 C C . TRP A 1 98 ? 3.648 -9.372 1.363 1.00 98.12 98 TRP A C 1
ATOM 744 O O . TRP A 1 98 ? 4.142 -9.438 0.236 1.00 98.12 98 TRP A O 1
ATOM 754 N N . LYS A 1 99 ? 2.554 -10.057 1.692 1.00 98.12 99 LYS A N 1
ATOM 755 C CA . LYS A 1 99 ? 1.825 -10.898 0.748 1.00 98.12 99 LYS A CA 1
ATOM 756 C C . LYS A 1 99 ? 1.008 -10.021 -0.196 1.00 98.12 99 LYS A C 1
ATOM 758 O O . LYS A 1 99 ? 0.114 -9.305 0.244 1.00 98.12 99 LYS A O 1
ATOM 763 N N . LEU A 1 100 ? 1.262 -10.125 -1.498 1.00 97.50 100 LEU A N 1
ATOM 764 C CA . LEU A 1 100 ? 0.387 -9.569 -2.531 1.00 97.50 100 LEU A CA 1
ATOM 765 C C . LEU A 1 100 ? -0.798 -10.511 -2.769 1.00 97.50 100 LEU A C 1
ATOM 767 O O . LEU A 1 100 ? -0.607 -11.640 -3.218 1.00 97.50 100 LEU A O 1
ATOM 771 N N . HIS A 1 101 ? -2.019 -10.042 -2.518 1.00 96.69 101 HIS A N 1
ATOM 772 C CA . HIS A 1 101 ? -3.238 -10.780 -2.878 1.00 96.69 101 HIS A CA 1
ATOM 773 C C . HIS A 1 101 ? -3.668 -10.533 -4.318 1.00 96.69 101 HIS A C 1
ATOM 775 O O . HIS A 1 101 ? -4.198 -11.428 -4.970 1.00 96.69 101 HIS A O 1
ATOM 781 N N . GLY A 1 102 ? -3.432 -9.328 -4.833 1.00 94.38 102 GLY A N 1
ATOM 782 C CA . GLY A 1 102 ? -3.734 -9.008 -6.220 1.00 94.38 102 GLY A CA 1
ATOM 783 C C . GLY A 1 102 ? -3.684 -7.520 -6.526 1.00 94.38 102 GLY A C 1
ATOM 784 O O . GLY A 1 102 ? -3.554 -6.679 -5.634 1.00 94.38 102 GLY A O 1
ATOM 785 N N . ILE A 1 103 ? -3.806 -7.218 -7.818 1.00 95.50 103 ILE A N 1
ATOM 786 C CA . ILE A 1 103 ? -3.978 -5.863 -8.334 1.00 95.50 103 ILE A CA 1
ATOM 787 C C . ILE A 1 103 ? -5.453 -5.680 -8.683 1.00 95.50 103 ILE A C 1
ATOM 789 O O . ILE A 1 103 ? -5.988 -6.337 -9.575 1.00 95.50 103 ILE A O 1
ATOM 793 N N . ILE A 1 104 ? -6.107 -4.793 -7.949 1.00 93.44 104 ILE A N 1
ATOM 794 C CA . ILE A 1 104 ? -7.484 -4.373 -8.171 1.00 93.44 104 ILE A CA 1
ATOM 795 C C . ILE A 1 104 ? -7.471 -3.347 -9.296 1.00 93.44 104 ILE A C 1
ATOM 797 O O . ILE A 1 104 ? -6.672 -2.410 -9.260 1.00 93.44 104 ILE A O 1
ATOM 801 N N . THR A 1 105 ? -8.342 -3.515 -10.285 1.00 92.50 105 THR A N 1
ATOM 802 C CA . THR A 1 105 ? -8.501 -2.565 -11.392 1.00 92.50 105 THR A CA 1
ATOM 803 C C . THR A 1 105 ? -9.954 -2.094 -11.467 1.00 92.50 105 THR A C 1
ATOM 805 O O . THR A 1 105 ? -10.832 -2.784 -10.943 1.00 92.50 105 THR A O 1
ATOM 808 N N . PRO A 1 106 ? -10.241 -0.956 -12.122 1.00 86.88 106 PRO A N 1
ATOM 809 C CA . PRO A 1 106 ? -11.611 -0.457 -12.281 1.00 86.88 106 PRO A CA 1
ATOM 810 C C . PRO A 1 106 ? -12.543 -1.443 -12.995 1.00 86.88 106 PRO A C 1
ATOM 812 O O . PRO A 1 106 ? -13.741 -1.457 -12.729 1.00 86.88 106 PRO A O 1
ATOM 815 N N . ASP A 1 107 ? -11.981 -2.277 -13.872 1.00 82.88 107 ASP A N 1
ATOM 816 C CA . ASP A 1 107 ? -12.723 -3.256 -14.669 1.00 82.88 107 ASP A CA 1
ATOM 817 C C . ASP A 1 107 ? -12.856 -4.613 -13.958 1.00 82.88 107 ASP A C 1
ATOM 819 O O . ASP A 1 107 ? -13.537 -5.518 -14.445 1.00 82.88 107 ASP A O 1
ATOM 823 N N . THR A 1 108 ? -12.212 -4.783 -12.798 1.00 68.81 108 THR A N 1
ATOM 824 C CA . THR A 1 108 ? -12.305 -6.021 -12.027 1.00 68.81 108 THR A CA 1
ATOM 825 C C . THR A 1 108 ? -13.628 -6.048 -11.260 1.00 68.81 108 THR A C 1
ATOM 827 O O . THR A 1 108 ? -13.764 -5.430 -10.205 1.00 68.81 108 THR A O 1
ATOM 830 N N . SER A 1 109 ? -14.610 -6.807 -11.748 1.00 58.38 109 SER A N 1
ATOM 831 C CA . SER A 1 109 ? -15.796 -7.145 -10.959 1.00 58.38 109 SER A CA 1
ATOM 832 C C . SER A 1 109 ? -15.428 -8.193 -9.905 1.00 58.38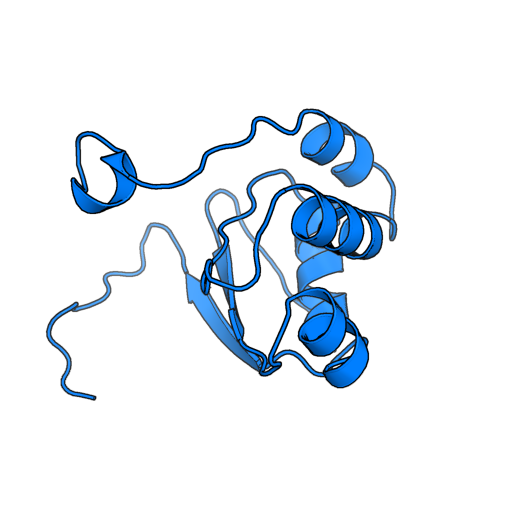 109 SER A C 1
ATOM 834 O O . SER A 1 109 ? -15.173 -9.349 -10.246 1.00 58.38 109 SER A O 1
ATOM 836 N N . PHE A 1 110 ? -15.406 -7.811 -8.628 1.00 57.19 110 PHE A N 1
ATOM 837 C CA . PHE A 1 110 ? -15.374 -8.775 -7.529 1.00 57.19 110 PHE A CA 1
ATOM 838 C C . PHE A 1 110 ? -16.801 -9.196 -7.197 1.00 57.19 110 PHE A C 1
ATOM 840 O O . PHE A 1 110 ? -17.636 -8.356 -6.861 1.00 57.19 110 PHE A O 1
ATOM 847 N N . ASP A 1 111 ? -17.083 -10.494 -7.276 1.00 47.28 111 ASP A N 1
ATOM 848 C CA . ASP A 1 111 ? -18.311 -11.040 -6.710 1.00 47.28 111 ASP A CA 1
ATOM 849 C C . ASP A 1 111 ? -18.135 -11.116 -5.189 1.00 47.28 111 ASP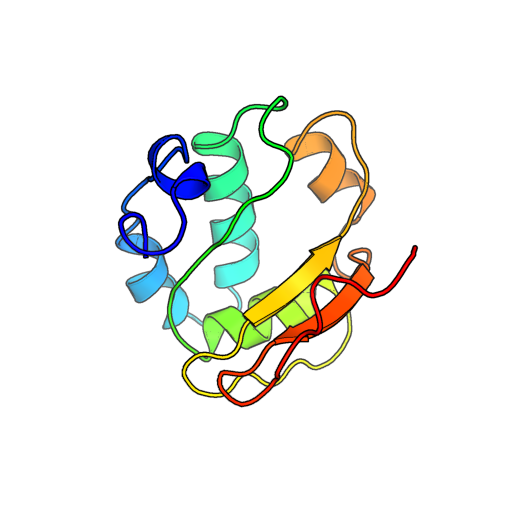 A C 1
ATOM 851 O O . ASP A 1 111 ? -17.486 -12.014 -4.653 1.00 47.28 111 ASP A O 1
ATOM 855 N N . VAL A 1 112 ? -18.671 -10.119 -4.487 1.00 52.69 112 VAL A N 1
ATOM 856 C CA . VAL A 1 112 ? -18.588 -9.971 -3.022 1.00 52.69 112 VAL A CA 1
ATOM 857 C C . VAL A 1 112 ? -19.287 -11.099 -2.242 1.00 52.69 112 VAL A C 1
ATOM 859 O O . VAL A 1 112 ? -19.278 -11.080 -1.015 1.00 52.69 112 VAL A O 1
ATOM 862 N N . ASN A 1 113 ? -19.880 -12.082 -2.932 1.00 43.59 113 ASN A N 1
ATOM 863 C CA . ASN A 1 113 ? -20.574 -13.231 -2.345 1.00 43.59 113 ASN A CA 1
ATOM 864 C C . ASN A 1 113 ? -19.814 -14.563 -2.480 1.00 43.59 113 ASN A C 1
ATOM 866 O O . ASN A 1 113 ? -20.380 -15.611 -2.163 1.00 43.59 113 ASN A O 1
ATOM 870 N N . ALA A 1 114 ? -18.568 -14.568 -2.964 1.00 35.66 114 ALA A N 1
ATOM 871 C CA . ALA A 1 114 ? -17.781 -15.798 -3.023 1.00 35.66 114 ALA A CA 1
ATOM 872 C C . ALA A 1 114 ? -17.483 -16.310 -1.593 1.00 35.66 114 ALA A C 1
ATOM 874 O O . ALA A 1 114 ? -16.908 -15.563 -0.797 1.00 35.66 114 ALA A O 1
ATOM 875 N N . PRO A 1 115 ? -17.878 -17.546 -1.230 1.00 36.78 115 PRO A N 1
ATOM 876 C CA . PRO A 1 115 ? -17.626 -18.077 0.103 1.00 36.78 115 PRO A CA 1
ATOM 877 C C . PRO A 1 115 ? -16.122 -18.297 0.314 1.00 36.78 115 PRO A C 1
ATOM 879 O O . PRO A 1 115 ? -15.457 -18.893 -0.536 1.00 36.78 115 PRO A O 1
ATOM 882 N N . THR A 1 116 ? -15.615 -17.802 1.445 1.00 47.34 116 THR A N 1
ATOM 883 C CA . THR A 1 116 ? -14.279 -18.096 1.992 1.00 47.34 116 THR A CA 1
ATOM 884 C C . THR A 1 116 ? -14.207 -19.498 2.568 1.00 47.34 116 THR A C 1
ATOM 886 O O . THR A 1 116 ? -15.169 -19.858 3.289 1.00 47.34 116 THR A O 1
#

Foldseek 3Di:
DCVVPVVCVPPDDDDDPVCAVCQVPPPRNLVVVLVVCQVRDWLVDQDDDDDYDPDSQQNNLCFLQVHRGDDDVQKDWDWDFDDSGSNRRCVVCDGNNIDTPDIDHPPDDDPPPDDD

Secondary structure (DSSP, 8-state):
-TTT-GGGGGS-----THHHHHTTSTT-HHHHHHHHHHHH--TT---------TTHHHHHHHHHHTS-----TT-EEEEE---SSHHHHHHHH-TT-SEEEEEE-TT----TT---

Organism: Saponaria officinalis (NCBI:txid3572)

InterPro domains:
  IPR029033 Histidine phosphatase superfamily [G3DSA:3.40.50.1240] (2-109)

pLDDT: mean 89.57, std 13.63, range [35.66, 98.12]